Protein AF-A0A2F0AK40-F1 (afdb_monomer)

Secondary structure (DSSP, 8-state):
--SSSSHHHHHHHHHHHHHH--HHHHHHHHHHHH-HHHHHHHHTTS-HHHHHHHHHHHHHGGG--HHHHHHHHHHHHHHHHHHTTTTS-TTSSS---

Solvent-accessible surface area (backbone atoms only — not comparable to full-atom values): 5920 Å² total; per-residue (Å²): 146,84,74,79,76,67,68,66,55,54,57,54,55,26,49,53,53,47,72,69,52,48,73,60,46,49,51,25,52,53,34,64,72,71,26,70,74,59,35,52,60,56,48,72,78,47,54,76,68,53,45,51,53,40,58,54,37,43,64,70,57,68,82,62,55,71,63,28,53,50,52,50,51,51,53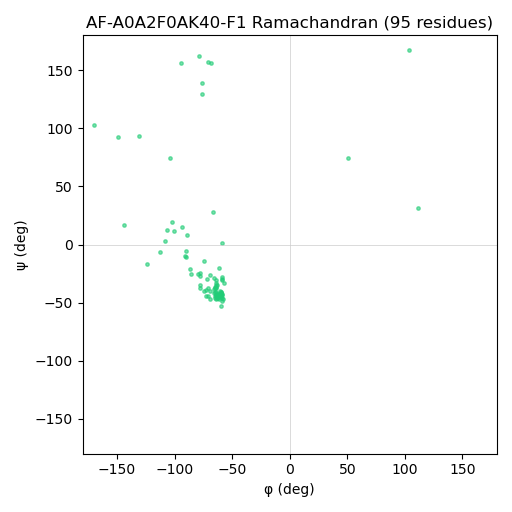,51,51,50,53,48,48,67,76,37,73,81,82,71,76,99,71,78,88,86,76,79,136

pLDDT: mean 78.61, std 17.09, range [33.22, 94.44]

Foldseek 3Di:
DPPPPPVVVVLVVLVVVLVPDDPLLLVLLVLVVVHDVVSVVVLVPDDPVSNVSSVVSNVVNPPRDPNNSVVSVVVVVVVCCVVVVPDDDPDDPPDDD

Nearest PDB structures (foldseek):
  5wuj-assembly1_B  TM=9.217E-01  e=2.299E-03  Helicobacter pylori 26695
  5tdy-assembly2_D  TM=8.924E-01  e=3.650E-03  Thermotoga maritima MSB8
  8wiw-assembly1_Z  TM=7.706E-01  e=3.650E-03  Salmonella enterica subsp. enterica serovar Typhimurium str. LT2
  5tdy-assembly1_B  TM=8.594E-01  e=1.159E-02  Thermotoga maritima MSB8
  1qc7-assembly1_A  TM=6.070E-01  e=1.982E+00  Thermotoga maritima

Radius of gyration: 16.24 Å; Cα contacts (8 Å, |Δi|>4): 42; chains: 1; bounding box: 47×22×44 Å

Sequence (97 aa):
MADVATEENTNTEALEQFEGLTGVQKCAILMLLIGEDEAANIMTNLNPEEVKTLGTTMYEVQDIDQETVNLVLDEFLQIIKANTALGFGASDYISSV

Mean predicted aligned error: 10.57 Å

Structure (mmCIF, N/CA/C/O backbone):
data_AF-A0A2F0AK40-F1
#
_entry.id   AF-A0A2F0AK40-F1
#
loop_
_atom_site.group_PDB
_atom_site.id
_atom_site.type_symbol
_atom_site.label_atom_id
_atom_site.label_alt_id
_atom_site.label_comp_id
_atom_site.label_asym_id
_atom_site.label_entity_id
_atom_site.label_seq_id
_atom_site.pdbx_PDB_ins_code
_atom_site.Cartn_x
_atom_site.Cartn_y
_atom_site.Cartn_z
_atom_site.occupancy
_atom_site.B_iso_or_equiv
_atom_site.auth_seq_id
_atom_site.auth_comp_id
_atom_site.auth_asym_id
_atom_site.auth_atom_id
_atom_site.pdbx_PDB_model_num
ATOM 1 N N . MET A 1 1 ? -30.945 -8.056 22.127 1.00 47.16 1 MET A N 1
ATOM 2 C CA . MET A 1 1 ? -30.880 -6.583 21.997 1.00 47.16 1 MET A CA 1
ATOM 3 C C . MET A 1 1 ? -29.482 -6.083 22.382 1.00 47.16 1 MET A C 1
ATOM 5 O O . MET A 1 1 ? -29.376 -5.172 23.187 1.00 47.16 1 MET A O 1
ATOM 9 N N . ALA A 1 2 ? -28.416 -6.706 21.862 1.00 49.31 2 ALA A N 1
ATOM 10 C CA . ALA A 1 2 ? -27.037 -6.420 22.282 1.00 49.31 2 ALA A CA 1
ATOM 11 C C . ALA A 1 2 ? -26.007 -6.482 21.131 1.00 49.31 2 ALA A C 1
ATOM 13 O O . ALA A 1 2 ? -24.823 -6.561 21.412 1.00 49.31 2 ALA A O 1
ATOM 14 N N . ASP A 1 3 ? -26.442 -6.433 19.866 1.00 48.75 3 ASP A N 1
ATOM 15 C CA . ASP A 1 3 ? -25.555 -6.675 18.707 1.00 48.75 3 ASP A CA 1
ATOM 16 C C . ASP A 1 3 ? -25.312 -5.443 17.815 1.00 48.75 3 ASP A C 1
ATOM 18 O O . ASP A 1 3 ? -24.498 -5.487 16.910 1.00 48.75 3 ASP A O 1
ATOM 22 N N . VAL A 1 4 ? -25.989 -4.314 18.057 1.00 52.06 4 VAL A N 1
ATOM 23 C CA . VAL A 1 4 ? -25.954 -3.159 17.127 1.00 52.06 4 VAL A CA 1
ATOM 24 C C . VAL A 1 4 ? -24.839 -2.149 17.458 1.00 52.06 4 VAL A C 1
ATOM 26 O O . VAL A 1 4 ? -24.570 -1.248 16.680 1.00 52.06 4 VAL A O 1
ATOM 29 N N . ALA A 1 5 ? -24.161 -2.273 18.604 1.00 53.34 5 ALA A N 1
ATOM 30 C CA . ALA A 1 5 ? -23.167 -1.282 19.048 1.00 53.34 5 ALA A CA 1
ATOM 31 C C . ALA A 1 5 ? -21.727 -1.567 18.578 1.00 53.34 5 ALA A C 1
ATOM 33 O O . ALA A 1 5 ? -20.855 -0.720 18.744 1.00 53.34 5 ALA A O 1
ATOM 34 N N . THR A 1 6 ? -21.458 -2.753 18.031 1.00 54.59 6 THR A N 1
ATOM 35 C CA . THR A 1 6 ? -20.116 -3.164 17.589 1.00 54.59 6 THR A CA 1
ATOM 36 C C . THR A 1 6 ? -19.784 -2.733 16.161 1.00 54.59 6 THR A C 1
ATOM 38 O O . THR A 1 6 ? -18.608 -2.613 15.851 1.00 54.59 6 THR A O 1
ATOM 41 N N . GLU A 1 7 ? -20.784 -2.448 15.322 1.00 51.84 7 GLU A N 1
ATOM 42 C CA . GLU A 1 7 ? -20.581 -2.146 13.893 1.00 51.84 7 GLU A CA 1
ATOM 43 C C . GLU A 1 7 ? -20.257 -0.664 13.603 1.00 51.84 7 GLU A C 1
ATOM 45 O O . GLU A 1 7 ? -19.591 -0.374 12.619 1.00 51.84 7 GLU A O 1
ATOM 50 N N . GLU A 1 8 ? -20.659 0.293 14.454 1.00 52.25 8 GLU A N 1
ATOM 51 C CA . GLU A 1 8 ? -20.338 1.722 14.225 1.00 52.25 8 GLU A CA 1
ATOM 52 C C . GLU A 1 8 ? -18.909 2.115 14.641 1.00 52.25 8 GLU A C 1
ATOM 54 O O . GLU A 1 8 ? -18.359 3.089 14.124 1.00 52.25 8 GLU A O 1
ATOM 59 N N . ASN A 1 9 ? -18.293 1.386 15.578 1.00 56.28 9 ASN A N 1
ATOM 60 C CA . ASN A 1 9 ? -16.983 1.765 16.117 1.00 56.28 9 ASN A CA 1
ATOM 61 C C . ASN A 1 9 ? -15.833 1.395 15.161 1.00 56.28 9 ASN A C 1
ATOM 63 O O . ASN A 1 9 ? -14.906 2.180 14.979 1.00 56.28 9 ASN A O 1
ATOM 67 N N . THR A 1 10 ? -15.930 0.247 14.480 1.00 60.91 10 THR A N 1
ATOM 68 C CA . THR A 1 10 ? -14.889 -0.210 13.541 1.00 60.91 10 THR A CA 1
ATOM 69 C C . THR A 1 10 ? -14.751 0.724 12.340 1.00 60.91 10 THR A C 1
ATOM 71 O O . THR A 1 10 ? -13.635 1.029 11.928 1.00 60.91 10 THR A O 1
ATOM 74 N N . ASN A 1 11 ? -15.869 1.282 11.863 1.00 70.69 11 ASN A N 1
ATOM 75 C CA . ASN A 1 11 ? -15.879 2.185 10.715 1.00 70.69 11 ASN A CA 1
ATOM 76 C C . ASN A 1 11 ? -15.106 3.486 10.984 1.00 70.69 11 ASN A C 1
ATOM 78 O O . ASN A 1 11 ? -14.412 3.988 10.105 1.00 70.69 11 ASN A O 1
ATOM 82 N N . THR A 1 12 ? -15.167 4.012 12.212 1.00 79.38 12 THR A N 1
ATOM 83 C CA . THR A 1 12 ? -14.455 5.252 12.568 1.00 79.38 12 THR A CA 1
ATOM 84 C C . THR A 1 12 ? -12.946 5.018 12.674 1.00 79.38 12 THR A C 1
ATOM 86 O O . THR A 1 12 ? -12.169 5.799 12.129 1.00 79.38 12 THR A O 1
ATOM 89 N N . GLU A 1 13 ? -12.522 3.926 13.317 1.00 81.25 13 GLU A N 1
ATOM 90 C CA . GLU A 1 13 ? -11.101 3.573 13.462 1.00 81.25 13 G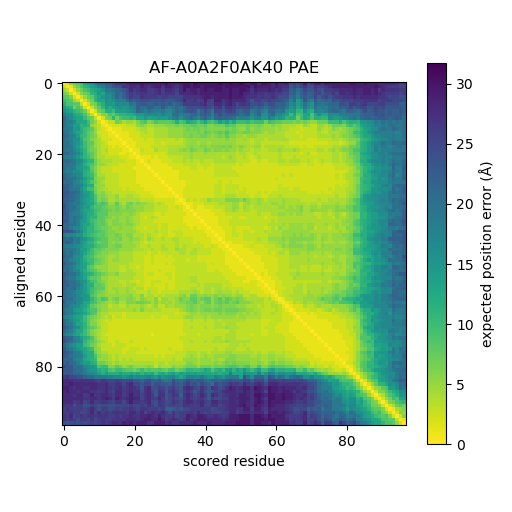LU A CA 1
ATOM 91 C C . GLU A 1 13 ? -10.451 3.261 12.102 1.00 81.25 13 GLU A C 1
ATOM 93 O O . GLU A 1 13 ? -9.349 3.735 11.818 1.00 81.25 13 GLU A O 1
ATOM 98 N N . ALA A 1 14 ? -11.160 2.544 11.224 1.00 83.19 14 ALA A N 1
ATOM 99 C CA . ALA A 1 14 ? -10.696 2.237 9.873 1.00 83.19 14 ALA A CA 1
ATOM 100 C C . ALA A 1 14 ? -10.565 3.490 8.991 1.00 83.19 14 ALA A C 1
ATOM 102 O O . ALA A 1 14 ? -9.616 3.621 8.218 1.00 83.19 14 ALA A O 1
ATOM 103 N N . LEU A 1 15 ? -11.486 4.453 9.119 1.00 85.06 15 LEU A N 1
ATOM 104 C CA . LEU A 1 15 ? -11.392 5.734 8.413 1.00 85.06 15 LEU A CA 1
ATOM 105 C C . LEU A 1 15 ? -10.184 6.556 8.881 1.00 85.06 15 LEU A C 1
ATOM 107 O O . LEU A 1 15 ? -9.447 7.077 8.045 1.00 85.06 15 LEU A O 1
ATOM 111 N N . GLU A 1 16 ? -9.939 6.641 10.192 1.00 87.00 16 GLU A N 1
ATOM 112 C CA . GLU A 1 16 ? -8.758 7.328 10.732 1.00 87.00 16 GLU A CA 1
ATOM 113 C C . GLU A 1 16 ? -7.456 6.655 10.276 1.00 87.00 16 GLU A C 1
ATOM 115 O O . GLU A 1 16 ? -6.508 7.331 9.859 1.00 87.00 16 GLU A O 1
ATOM 120 N N . GLN A 1 17 ? -7.417 5.320 10.303 1.00 86.81 17 GLN A N 1
ATOM 121 C CA . GLN A 1 17 ? -6.276 4.553 9.820 1.00 86.81 17 GLN A CA 1
ATOM 122 C C . GLN A 1 17 ? -6.052 4.794 8.325 1.00 86.81 17 GLN A C 1
ATOM 124 O O . GLN A 1 17 ? -4.924 5.089 7.932 1.00 86.81 17 GLN A O 1
ATOM 129 N N . PHE A 1 18 ? -7.111 4.759 7.512 1.00 89.06 18 PHE A N 1
ATOM 130 C CA . PHE A 1 18 ? -7.078 5.056 6.079 1.00 89.06 18 PHE A CA 1
ATOM 131 C C . PHE A 1 18 ? -6.563 6.468 5.763 1.00 89.06 18 PHE A C 1
ATOM 133 O O . PHE A 1 18 ? -5.718 6.628 4.876 1.00 89.06 18 PHE A O 1
ATOM 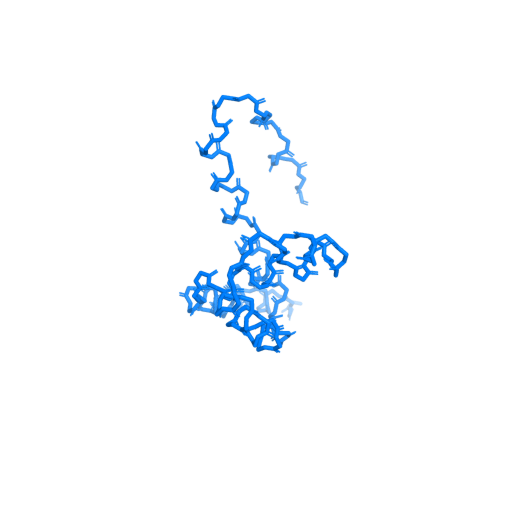140 N N . GLU A 1 19 ? -7.039 7.492 6.477 1.00 89.50 19 GLU A N 1
ATOM 141 C CA . GLU A 1 19 ? -6.587 8.879 6.303 1.00 89.50 19 GLU A CA 1
ATOM 142 C C 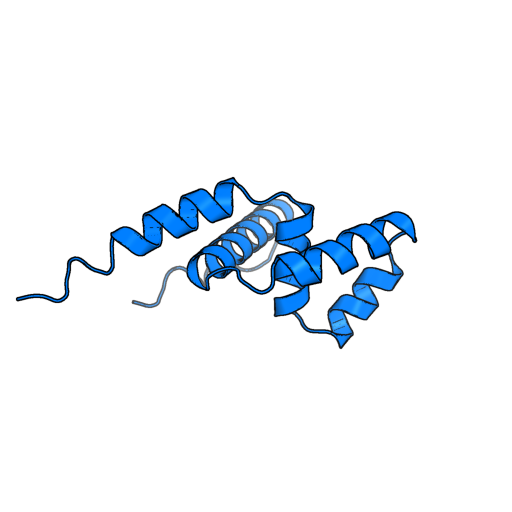. GLU A 1 19 ? -5.116 9.066 6.705 1.00 89.50 19 GLU A C 1
ATOM 144 O O . GLU A 1 19 ? -4.413 9.898 6.126 1.00 89.50 19 GLU A O 1
ATOM 149 N N . GLY A 1 20 ? -4.627 8.259 7.650 1.00 88.88 20 GLY A N 1
ATOM 150 C CA . GLY A 1 20 ? -3.224 8.223 8.060 1.00 88.88 20 GLY A CA 1
ATOM 151 C C . GLY A 1 20 ? -2.279 7.539 7.064 1.00 88.88 20 GLY A C 1
ATOM 152 O O . GLY A 1 20 ? -1.060 7.697 7.184 1.00 88.88 20 GLY A O 1
ATOM 153 N N . LEU A 1 21 ? -2.797 6.798 6.076 1.00 91.12 21 LEU A N 1
ATOM 154 C CA . LEU A 1 21 ? -1.964 6.070 5.119 1.00 91.12 21 LEU A CA 1
ATOM 155 C C . LEU A 1 21 ? -1.341 6.994 4.072 1.00 91.12 21 LEU A C 1
ATOM 157 O O . LEU A 1 21 ? -2.007 7.725 3.337 1.00 91.12 21 LEU A O 1
ATOM 161 N N . THR A 1 22 ? -0.029 6.859 3.911 1.00 92.25 22 THR A N 1
ATOM 162 C CA . THR A 1 22 ? 0.708 7.462 2.799 1.00 92.25 22 THR A CA 1
ATOM 163 C C . THR A 1 22 ? 0.392 6.758 1.477 1.00 92.25 22 THR A C 1
ATOM 165 O O . THR A 1 22 ? 0.045 5.578 1.443 1.00 92.25 22 THR A O 1
ATOM 168 N N . GLY A 1 23 ? 0.599 7.445 0.349 1.00 90.06 23 GLY A N 1
ATOM 169 C CA . GLY A 1 23 ? 0.404 6.843 -0.976 1.00 90.06 23 GLY A CA 1
ATOM 170 C C . GLY A 1 23 ? 1.244 5.578 -1.207 1.00 90.06 23 GLY A C 1
ATOM 171 O O . GLY A 1 23 ? 0.776 4.644 -1.848 1.00 90.06 23 GLY A O 1
ATOM 172 N N . VAL A 1 24 ? 2.450 5.499 -0.628 1.00 91.56 24 VAL A N 1
ATOM 173 C CA . VAL A 1 24 ? 3.300 4.299 -0.721 1.00 91.56 24 VAL A CA 1
ATOM 174 C C . VAL A 1 24 ? 2.700 3.134 0.067 1.00 91.56 24 VAL A C 1
ATOM 176 O O . VAL A 1 24 ? 2.694 2.012 -0.431 1.00 91.56 24 VAL A O 1
ATOM 179 N N . GLN A 1 25 ? 2.138 3.393 1.253 1.00 92.31 25 GLN A N 1
ATOM 180 C CA . GLN A 1 25 ? 1.426 2.379 2.039 1.00 92.31 25 GLN A CA 1
ATOM 181 C C . GLN A 1 25 ? 0.175 1.884 1.317 1.00 92.31 25 GLN A C 1
ATOM 183 O O . GLN A 1 25 ? -0.031 0.678 1.217 1.00 92.31 25 GLN A O 1
ATOM 188 N N . LYS A 1 26 ? -0.606 2.790 0.721 1.00 92.50 26 LYS A N 1
ATOM 189 C CA . LYS A 1 26 ? -1.762 2.423 -0.108 1.00 92.50 26 LYS A CA 1
ATOM 190 C C . LYS A 1 26 ? -1.353 1.552 -1.301 1.00 92.50 26 LYS A C 1
ATOM 192 O O . LYS A 1 26 ? -1.960 0.512 -1.538 1.00 92.50 26 LYS A O 1
ATOM 197 N N . CYS A 1 27 ? -0.273 1.906 -2.002 1.00 92.00 27 CYS A N 1
ATOM 198 C CA . CYS A 1 27 ? 0.288 1.072 -3.069 1.00 92.00 27 CYS A CA 1
ATOM 199 C C . CYS A 1 27 ? 0.739 -0.303 -2.562 1.00 92.00 27 CYS A C 1
ATOM 201 O O . CYS A 1 27 ? 0.478 -1.304 -3.223 1.00 92.00 27 CYS A O 1
ATOM 203 N N . ALA A 1 28 ? 1.397 -0.367 -1.403 1.00 92.75 28 ALA A N 1
ATOM 204 C CA . ALA A 1 28 ? 1.836 -1.624 -0.808 1.00 92.75 28 ALA A CA 1
ATOM 205 C C . ALA A 1 28 ? 0.650 -2.556 -0.513 1.00 92.75 28 ALA A C 1
ATOM 207 O O . ALA A 1 28 ? 0.698 -3.726 -0.883 1.00 92.75 28 ALA A O 1
ATOM 208 N N . ILE A 1 29 ? -0.440 -2.024 0.052 1.00 92.00 29 ILE A N 1
ATOM 209 C CA . ILE A 1 29 ? -1.689 -2.766 0.282 1.00 92.00 29 ILE A CA 1
ATOM 210 C C . ILE A 1 29 ? -2.246 -3.310 -1.038 1.00 92.00 29 ILE A C 1
ATOM 212 O O . ILE A 1 29 ? -2.537 -4.498 -1.143 1.00 92.00 29 ILE A O 1
ATOM 216 N N . LEU A 1 30 ? -2.337 -2.473 -2.077 1.00 90.69 30 LEU A N 1
ATOM 217 C CA . LEU A 1 30 ? -2.825 -2.903 -3.392 1.00 90.69 30 LEU A CA 1
ATOM 218 C C . LEU A 1 30 ? -1.954 -4.010 -3.998 1.00 90.69 30 LEU A C 1
ATOM 220 O O . LEU A 1 30 ? -2.482 -4.958 -4.571 1.00 90.69 30 LEU A O 1
ATOM 224 N N . MET A 1 31 ? -0.631 -3.934 -3.851 1.00 90.50 31 MET A N 1
ATOM 225 C CA . MET A 1 31 ? 0.258 -4.990 -4.339 1.00 90.50 31 MET A CA 1
ATOM 226 C C . MET A 1 31 ? 0.052 -6.316 -3.601 1.00 90.50 31 MET A C 1
ATOM 228 O O . MET A 1 31 ? 0.079 -7.367 -4.238 1.00 90.50 31 MET A O 1
ATOM 232 N N . LEU A 1 32 ? -0.213 -6.280 -2.291 1.00 88.81 32 LEU A N 1
ATOM 233 C CA . LEU A 1 32 ? -0.559 -7.482 -1.528 1.00 88.81 32 LEU A CA 1
ATOM 234 C C . LEU A 1 32 ? -1.880 -8.106 -2.008 1.00 88.81 32 LEU A C 1
ATOM 236 O O . LEU A 1 32 ? -1.995 -9.329 -2.027 1.00 88.81 32 LEU A O 1
ATOM 240 N N . LEU A 1 33 ? -2.850 -7.290 -2.437 1.00 88.25 33 LEU A N 1
ATOM 241 C CA . LEU A 1 33 ? -4.137 -7.767 -2.957 1.00 88.25 33 LEU A CA 1
ATOM 242 C C . LEU A 1 33 ? -4.032 -8.437 -4.333 1.00 88.25 33 LEU A C 1
ATOM 244 O O . LEU A 1 33 ? -4.745 -9.404 -4.594 1.00 88.25 33 LEU A O 1
ATOM 248 N N . ILE A 1 34 ? -3.178 -7.920 -5.221 1.00 88.06 34 ILE A N 1
ATOM 249 C CA . ILE A 1 34 ? -2.997 -8.481 -6.572 1.00 88.06 34 ILE A CA 1
ATOM 250 C C . ILE A 1 34 ? -2.117 -9.748 -6.515 1.00 88.06 34 ILE A C 1
ATOM 252 O O . ILE A 1 34 ? -2.288 -10.657 -7.327 1.00 88.06 34 ILE A O 1
ATOM 256 N N . GLY A 1 35 ? -1.236 -9.848 -5.515 1.00 87.94 35 GLY A N 1
ATOM 257 C CA . GLY A 1 35 ? -0.415 -11.026 -5.240 1.00 87.94 35 GLY A CA 1
ATOM 258 C C . GLY A 1 35 ? 1.040 -10.880 -5.686 1.00 87.94 35 GLY A C 1
ATOM 259 O O . GLY A 1 35 ? 1.407 -9.956 -6.409 1.00 87.94 35 GLY A O 1
ATOM 260 N N . GLU A 1 36 ? 1.882 -11.810 -5.231 1.00 87.50 36 GLU A N 1
ATOM 261 C CA . GLU A 1 36 ? 3.345 -11.731 -5.358 1.00 87.50 36 GLU A CA 1
ATOM 262 C C . GLU A 1 36 ? 3.827 -11.688 -6.815 1.00 87.50 36 GLU A C 1
ATOM 264 O O . GLU A 1 36 ? 4.639 -10.831 -7.160 1.00 87.50 36 GLU A O 1
ATOM 269 N N . ASP A 1 37 ? 3.300 -12.561 -7.678 1.00 89.25 37 ASP A N 1
ATOM 270 C CA . ASP A 1 37 ? 3.742 -12.671 -9.075 1.00 89.25 37 ASP A CA 1
ATOM 271 C C . ASP A 1 37 ? 3.475 -11.380 -9.869 1.00 89.25 37 ASP A C 1
ATOM 273 O O . ASP A 1 37 ? 4.348 -10.858 -10.570 1.00 89.25 37 ASP A O 1
ATOM 277 N N . GLU A 1 38 ? 2.271 -10.827 -9.726 1.00 89.69 38 GLU A N 1
ATOM 278 C CA . GLU A 1 38 ? 1.866 -9.603 -10.418 1.00 89.69 38 GLU A CA 1
ATOM 279 C C . GLU A 1 38 ? 2.550 -8.367 -9.822 1.00 89.69 38 GLU A C 1
ATOM 281 O O . GLU A 1 38 ? 3.016 -7.491 -10.557 1.00 89.69 38 GLU A O 1
ATOM 286 N N . ALA A 1 39 ? 2.695 -8.310 -8.494 1.00 89.62 39 ALA A N 1
ATOM 287 C CA . ALA A 1 39 ? 3.445 -7.254 -7.824 1.00 89.62 39 ALA A CA 1
ATOM 288 C C . ALA A 1 39 ? 4.915 -7.237 -8.265 1.00 89.62 39 ALA A C 1
ATOM 290 O O . ALA A 1 39 ? 5.452 -6.168 -8.563 1.00 89.62 39 ALA A O 1
ATOM 291 N N . ALA A 1 40 ? 5.557 -8.405 -8.378 1.00 89.75 40 ALA A N 1
ATOM 292 C CA . ALA A 1 40 ? 6.932 -8.520 -8.854 1.00 89.75 40 ALA A CA 1
ATOM 293 C C . ALA A 1 40 ? 7.081 -7.965 -10.276 1.00 89.75 40 ALA A C 1
ATOM 295 O O . ALA A 1 40 ? 8.033 -7.233 -10.558 1.00 89.75 40 ALA A O 1
ATOM 296 N N . ASN A 1 41 ? 6.115 -8.242 -11.156 1.00 91.19 41 ASN A N 1
ATOM 297 C CA . ASN A 1 41 ? 6.098 -7.683 -12.502 1.00 91.19 41 ASN A CA 1
ATOM 298 C C . ASN A 1 41 ? 5.994 -6.145 -12.481 1.00 91.19 41 ASN A C 1
ATOM 300 O O . ASN A 1 41 ? 6.743 -5.465 -13.187 1.00 91.19 41 ASN A O 1
ATOM 304 N N . ILE A 1 42 ? 5.147 -5.570 -11.619 1.00 90.12 42 ILE A N 1
ATOM 305 C CA . ILE A 1 42 ? 5.053 -4.109 -11.447 1.00 90.12 42 ILE A CA 1
ATOM 306 C C . ILE A 1 42 ? 6.376 -3.536 -10.924 1.00 90.12 42 ILE A C 1
ATOM 308 O O . ILE A 1 42 ? 6.864 -2.541 -11.465 1.00 90.12 42 ILE A O 1
ATOM 312 N N . MET A 1 43 ? 7.000 -4.188 -9.938 1.00 89.62 43 MET A N 1
ATOM 313 C CA . MET A 1 43 ? 8.279 -3.759 -9.364 1.00 89.62 43 MET A CA 1
ATOM 314 C C . MET A 1 43 ? 9.409 -3.680 -10.392 1.00 89.62 43 MET A C 1
ATOM 316 O O . MET A 1 43 ? 10.306 -2.856 -10.224 1.00 89.62 43 MET A O 1
ATOM 320 N N . THR A 1 44 ? 9.369 -4.467 -11.475 1.00 91.88 44 THR A N 1
ATOM 321 C CA . THR A 1 44 ? 10.384 -4.369 -12.542 1.00 91.88 44 THR A CA 1
ATOM 322 C C . THR A 1 44 ? 10.419 -3.005 -13.240 1.00 91.88 44 THR A C 1
ATOM 324 O O . THR A 1 44 ? 11.433 -2.655 -13.841 1.00 91.88 44 THR A O 1
ATOM 327 N N . ASN A 1 45 ? 9.336 -2.225 -13.146 1.00 92.44 45 ASN A N 1
ATOM 328 C CA . ASN A 1 45 ? 9.227 -0.887 -13.729 1.00 92.44 45 ASN A CA 1
ATOM 329 C C . ASN A 1 45 ? 9.686 0.232 -12.779 1.00 92.44 45 ASN A C 1
ATOM 331 O O . ASN A 1 45 ? 9.716 1.394 -13.183 1.00 92.44 45 ASN A O 1
ATOM 335 N N . LEU A 1 46 ? 10.021 -0.096 -11.530 1.00 91.62 46 LEU A N 1
ATOM 336 C CA . LEU A 1 46 ? 10.447 0.861 -10.513 1.00 91.62 46 LEU A CA 1
ATOM 337 C C . LEU A 1 46 ? 11.973 0.967 -10.458 1.00 91.62 46 LEU A C 1
ATOM 339 O O . LEU A 1 46 ? 12.707 0.047 -10.827 1.00 91.62 46 LEU A O 1
ATOM 343 N N . ASN A 1 47 ? 12.471 2.096 -9.958 1.00 94.44 47 ASN A N 1
ATOM 344 C CA . ASN A 1 47 ? 13.897 2.247 -9.695 1.00 94.44 47 ASN A CA 1
ATOM 345 C C . ASN A 1 47 ? 14.307 1.550 -8.370 1.00 94.44 47 ASN A C 1
ATOM 347 O O . A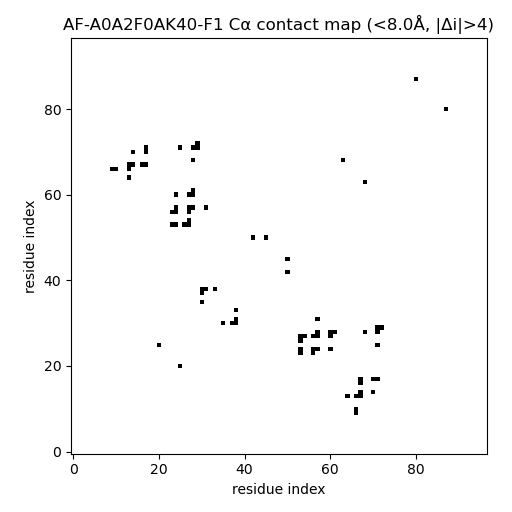SN A 1 47 ? 13.459 1.254 -7.526 1.00 94.44 47 ASN A O 1
ATOM 351 N N . PRO A 1 48 ? 15.608 1.276 -8.141 1.00 92.62 48 PRO A N 1
ATOM 352 C CA . PRO A 1 48 ? 16.053 0.535 -6.955 1.00 92.62 48 PRO A CA 1
ATOM 353 C C . PRO A 1 48 ? 15.683 1.176 -5.605 1.00 92.62 48 PRO A C 1
ATOM 355 O O . PRO A 1 48 ? 15.507 0.461 -4.617 1.00 92.62 48 PRO A O 1
ATOM 358 N N . GLU A 1 49 ? 15.569 2.506 -5.538 1.00 92.75 49 GLU A N 1
ATOM 359 C CA . GLU A 1 49 ? 15.170 3.214 -4.313 1.00 92.75 49 GLU A CA 1
ATOM 360 C C . GLU A 1 49 ? 13.669 3.061 -4.030 1.00 92.75 49 GLU A C 1
ATOM 362 O O . GLU A 1 49 ? 13.272 2.827 -2.884 1.00 92.75 49 GLU A O 1
ATOM 367 N N . GLU A 1 50 ? 12.841 3.122 -5.072 1.00 91.69 50 GLU A N 1
ATOM 368 C CA . GLU A 1 50 ? 11.395 2.896 -5.002 1.00 91.69 50 GLU A CA 1
ATOM 369 C C . GLU A 1 50 ? 11.077 1.458 -4.599 1.00 91.69 50 GLU A C 1
ATOM 371 O O . GLU A 1 50 ? 10.281 1.252 -3.685 1.00 91.69 50 GLU A O 1
ATOM 376 N N . VAL A 1 51 ? 11.749 0.469 -5.202 1.00 91.75 51 VAL A N 1
ATOM 377 C CA . VAL A 1 51 ? 11.582 -0.951 -4.842 1.00 91.75 51 VAL A CA 1
ATOM 378 C C . VAL A 1 51 ? 11.911 -1.176 -3.369 1.00 91.75 51 VAL A C 1
ATOM 380 O O . VAL A 1 51 ? 11.170 -1.859 -2.666 1.00 91.75 51 VAL A O 1
ATOM 383 N N . LYS A 1 52 ? 13.000 -0.580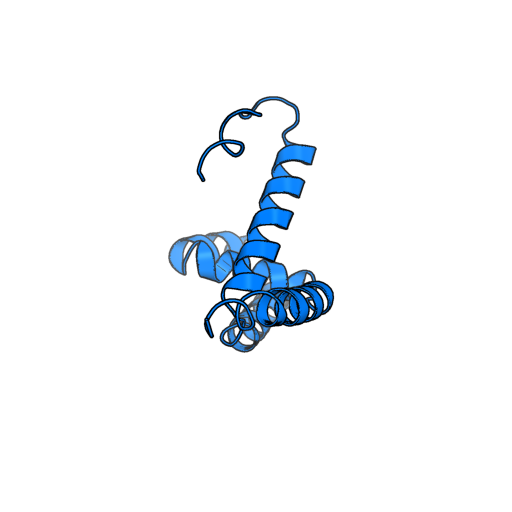 -2.870 1.00 91.62 52 LYS A N 1
ATOM 384 C CA . LYS A 1 52 ? 13.394 -0.714 -1.464 1.00 91.62 52 LYS A CA 1
ATOM 385 C C . LYS A 1 52 ? 12.362 -0.095 -0.524 1.00 91.62 52 LYS A C 1
ATOM 387 O O . LYS A 1 52 ? 12.007 -0.713 0.481 1.00 91.62 52 LYS A O 1
ATOM 392 N N . THR A 1 53 ? 11.913 1.119 -0.835 1.00 92.06 53 THR A N 1
ATOM 393 C CA . THR A 1 53 ? 10.901 1.819 -0.035 1.00 92.06 53 THR A CA 1
ATOM 394 C C . THR A 1 53 ? 9.621 0.997 0.005 1.00 92.06 53 THR A C 1
ATOM 396 O O . THR A 1 53 ? 9.163 0.629 1.081 1.00 92.06 53 THR A O 1
ATOM 399 N N . LEU A 1 54 ? 9.113 0.611 -1.164 1.00 91.06 54 LEU A N 1
ATOM 400 C CA . LEU A 1 54 ? 7.885 -0.156 -1.289 1.00 91.06 54 LEU A CA 1
ATOM 401 C C . LEU A 1 54 ? 7.980 -1.525 -0.606 1.00 91.06 54 LEU A C 1
ATOM 403 O O . LEU A 1 54 ? 7.072 -1.892 0.129 1.00 91.06 54 LEU A O 1
ATOM 407 N N . GLY A 1 55 ? 9.086 -2.252 -0.781 1.00 89.25 55 GLY A N 1
ATOM 408 C CA . GLY A 1 55 ? 9.298 -3.545 -0.128 1.00 89.25 55 GLY A CA 1
ATOM 409 C C . GLY A 1 55 ? 9.370 -3.448 1.399 1.00 89.25 55 GLY A C 1
ATOM 410 O O . GLY A 1 55 ? 8.894 -4.343 2.090 1.00 89.25 55 GLY A O 1
ATOM 411 N N . THR A 1 56 ? 9.907 -2.348 1.940 1.00 90.00 56 THR A N 1
ATOM 412 C CA . THR A 1 56 ? 9.893 -2.095 3.393 1.00 90.00 56 THR A CA 1
ATOM 413 C C . THR A 1 56 ? 8.470 -1.817 3.866 1.00 90.00 56 THR A C 1
ATOM 415 O O . THR A 1 56 ? 7.996 -2.430 4.818 1.00 90.00 56 THR A O 1
ATOM 418 N N . THR A 1 57 ? 7.754 -0.956 3.145 1.00 90.50 57 THR A N 1
ATOM 419 C CA . THR A 1 57 ? 6.371 -0.603 3.460 1.00 90.50 57 THR A CA 1
ATOM 420 C C . THR A 1 57 ? 5.422 -1.799 3.355 1.00 90.50 57 THR A C 1
ATOM 422 O O . THR A 1 57 ? 4.517 -1.917 4.169 1.00 90.50 57 THR A O 1
ATOM 425 N N . MET A 1 58 ? 5.645 -2.731 2.422 1.00 87.00 58 MET A N 1
ATOM 426 C CA . MET A 1 58 ? 4.867 -3.975 2.300 1.00 87.00 58 MET A CA 1
ATOM 427 C C . MET A 1 58 ? 4.899 -4.844 3.554 1.00 87.00 58 MET A C 1
ATOM 429 O O . MET A 1 58 ? 3.926 -5.542 3.823 1.00 87.00 58 MET A O 1
ATOM 433 N N . TYR A 1 59 ? 5.990 -4.798 4.317 1.00 86.56 59 TYR A N 1
ATOM 434 C CA . TYR A 1 59 ? 6.081 -5.489 5.599 1.00 86.56 59 TYR A CA 1
ATOM 435 C C . TYR A 1 59 ? 5.331 -4.734 6.709 1.00 86.56 59 TYR A C 1
ATOM 437 O O . TYR A 1 59 ? 4.719 -5.348 7.573 1.00 86.56 59 TYR A O 1
ATOM 445 N N . GLU A 1 60 ? 5.339 -3.401 6.671 1.00 85.69 60 GLU A N 1
ATOM 446 C CA . GLU A 1 60 ? 4.677 -2.549 7.671 1.00 85.69 60 GLU A CA 1
ATOM 447 C C . GLU A 1 60 ? 3.145 -2.570 7.565 1.00 85.69 60 GLU A C 1
ATOM 449 O O . GLU A 1 60 ? 2.459 -2.397 8.568 1.00 85.69 60 GLU A O 1
ATOM 454 N N . VAL A 1 61 ? 2.596 -2.779 6.366 1.00 85.12 61 VAL A N 1
ATOM 455 C CA . VAL A 1 61 ? 1.143 -2.741 6.115 1.00 85.12 61 VAL A CA 1
ATOM 456 C C . VAL A 1 61 ? 0.437 -4.093 6.299 1.00 85.12 61 VAL A C 1
ATOM 458 O O . VAL A 1 61 ? -0.743 -4.208 5.976 1.00 85.12 61 VAL A O 1
ATOM 461 N N . GLN A 1 62 ? 1.126 -5.122 6.808 1.00 78.44 62 GLN A N 1
ATOM 462 C CA . GLN A 1 62 ? 0.540 -6.459 7.004 1.00 78.44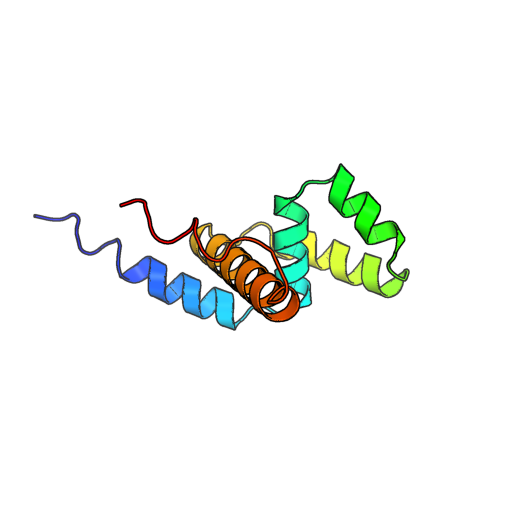 62 GLN A CA 1
ATOM 463 C C . GLN A 1 62 ? -0.515 -6.512 8.121 1.00 78.44 62 GLN A C 1
ATOM 465 O O . GLN A 1 62 ? -1.405 -7.356 8.063 1.00 78.44 62 GLN A O 1
ATOM 470 N N . ASP A 1 63 ? -0.435 -5.608 9.101 1.00 83.31 63 ASP A N 1
ATOM 471 C CA . ASP A 1 63 ? -1.334 -5.555 10.265 1.00 83.31 63 ASP A CA 1
ATOM 472 C C . ASP A 1 63 ? -2.532 -4.603 10.069 1.00 83.31 63 ASP A C 1
ATOM 474 O O . ASP A 1 63 ? -3.196 -4.218 11.032 1.00 83.31 63 ASP A O 1
ATOM 478 N N . ILE A 1 64 ? -2.807 -4.180 8.833 1.00 86.19 64 ILE A N 1
ATOM 479 C CA . ILE A 1 64 ? -3.940 -3.300 8.534 1.00 86.19 64 ILE A CA 1
ATOM 480 C C . ILE A 1 64 ? -5.248 -4.095 8.557 1.00 86.19 64 ILE A C 1
ATOM 482 O O . ILE A 1 64 ? -5.323 -5.225 8.069 1.00 86.19 64 ILE A O 1
ATOM 486 N N . ASP A 1 65 ? -6.288 -3.494 9.127 1.00 87.75 65 ASP A N 1
ATOM 487 C CA . ASP A 1 65 ? -7.609 -4.094 9.210 1.00 87.75 65 ASP A CA 1
ATOM 488 C C . ASP A 1 65 ? -8.284 -4.202 7.830 1.00 87.75 65 ASP A C 1
ATOM 490 O O . ASP A 1 65 ? -7.999 -3.468 6.879 1.00 87.75 65 ASP A O 1
ATOM 494 N N . GLN A 1 66 ? -9.220 -5.141 7.717 1.00 86.56 66 GLN A N 1
ATOM 495 C CA . GLN A 1 66 ? -9.903 -5.411 6.456 1.00 86.56 66 GLN A CA 1
ATOM 496 C C . GLN A 1 66 ? -10.744 -4.217 5.964 1.00 86.56 66 GLN A C 1
ATOM 498 O O . GLN A 1 66 ? -10.912 -4.051 4.756 1.00 86.56 66 GLN A O 1
ATOM 503 N N . GLU A 1 67 ? -11.282 -3.391 6.864 1.00 88.50 67 GLU A N 1
ATOM 504 C CA . GLU A 1 67 ? -12.142 -2.259 6.513 1.00 88.50 67 GLU A CA 1
ATOM 505 C C . GLU A 1 67 ? -11.317 -1.138 5.853 1.00 88.50 67 GLU A C 1
ATOM 507 O O . GLU A 1 67 ? -11.657 -0.692 4.756 1.00 88.50 67 GLU A O 1
ATOM 512 N N . THR A 1 68 ? -10.147 -0.813 6.404 1.00 89.50 68 THR A N 1
ATOM 513 C CA . THR A 1 68 ? -9.148 0.081 5.800 1.00 89.50 68 THR A CA 1
ATOM 514 C C . THR A 1 68 ? -8.682 -0.421 4.437 1.00 89.50 68 THR A C 1
ATOM 516 O O . THR A 1 68 ? -8.570 0.360 3.490 1.00 89.50 68 THR A O 1
ATOM 519 N N . VAL A 1 69 ? -8.429 -1.727 4.292 1.00 90.31 69 VAL A N 1
ATOM 520 C CA . VAL A 1 69 ? -8.038 -2.313 2.997 1.00 90.31 69 VAL A CA 1
ATOM 521 C C . VAL A 1 69 ? -9.120 -2.090 1.935 1.00 90.31 69 VAL A C 1
ATOM 523 O O . VAL A 1 69 ? -8.798 -1.719 0.803 1.00 90.31 69 VAL A O 1
ATOM 526 N N . ASN A 1 70 ? -10.398 -2.259 2.291 1.00 89.62 70 ASN A N 1
ATOM 527 C CA . ASN A 1 70 ? -11.512 -1.982 1.381 1.00 89.62 70 ASN A CA 1
ATOM 528 C C . ASN A 1 70 ? -11.580 -0.497 0.995 1.00 89.62 70 ASN A C 1
ATOM 530 O O . ASN A 1 70 ? -11.755 -0.193 -0.183 1.00 89.62 70 ASN A O 1
ATOM 534 N N . LEU A 1 71 ? -11.360 0.422 1.942 1.00 90.88 71 LEU A N 1
ATOM 535 C CA . LEU A 1 71 ? -11.325 1.864 1.661 1.00 90.88 71 LEU A CA 1
ATOM 536 C C . LEU A 1 71 ? -10.224 2.234 0.651 1.00 90.88 71 LEU A C 1
ATOM 538 O O . LEU A 1 71 ? -10.463 3.014 -0.274 1.00 90.88 71 LEU A O 1
ATOM 542 N N . VAL A 1 72 ? -9.031 1.638 0.775 1.00 91.88 72 VAL A N 1
ATOM 543 C CA . VAL A 1 72 ? -7.929 1.826 -0.191 1.00 91.88 72 VAL A CA 1
ATOM 544 C C . VAL A 1 72 ? -8.295 1.299 -1.578 1.00 91.88 72 VAL A C 1
ATOM 546 O O . VAL A 1 72 ? -8.010 1.953 -2.586 1.00 91.88 72 VAL A O 1
ATOM 549 N N . LEU A 1 73 ? -8.935 0.131 -1.647 1.00 90.38 73 LEU A N 1
ATOM 550 C CA . LEU A 1 73 ? -9.398 -0.436 -2.910 1.00 90.38 73 LEU A CA 1
ATOM 551 C C . LEU A 1 73 ? -10.462 0.453 -3.570 1.00 90.38 73 LEU A C 1
ATOM 553 O O . LEU A 1 73 ? -10.383 0.716 -4.772 1.00 90.38 73 LEU A O 1
ATOM 557 N N . ASP A 1 74 ? -11.422 0.954 -2.795 1.00 89.94 74 ASP A N 1
ATOM 558 C CA . ASP A 1 74 ? -12.475 1.839 -3.289 1.00 89.94 74 ASP A CA 1
ATOM 559 C C . ASP A 1 74 ? -11.903 3.149 -3.838 1.00 89.94 74 ASP A C 1
ATOM 561 O O . ASP A 1 74 ? -12.274 3.566 -4.940 1.00 89.94 74 ASP A O 1
ATOM 565 N N . GLU A 1 7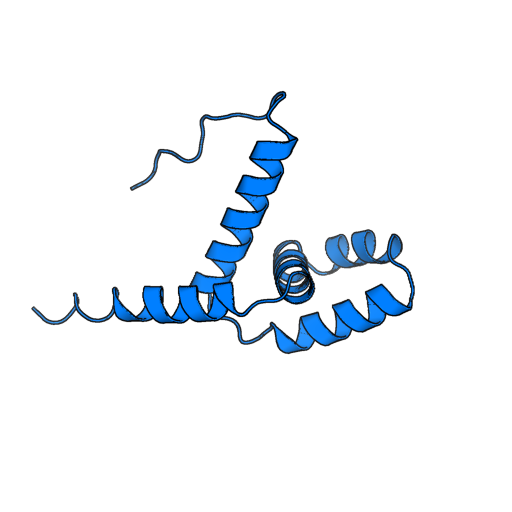5 ? -10.958 3.774 -3.129 1.00 89.50 75 GLU A N 1
ATOM 566 C CA . GLU A 1 75 ? -10.245 4.963 -3.609 1.00 89.50 75 GLU A CA 1
ATOM 567 C C . GLU A 1 75 ? -9.527 4.679 -4.937 1.00 89.50 75 GLU A C 1
ATOM 569 O O . GLU A 1 75 ? -9.661 5.436 -5.903 1.00 89.50 75 GLU A O 1
ATOM 574 N N . PHE A 1 76 ? -8.813 3.555 -5.032 1.00 89.44 76 PHE A N 1
ATOM 575 C CA . PHE A 1 76 ? -8.123 3.156 -6.256 1.00 89.44 76 PHE A CA 1
ATOM 576 C C . PHE A 1 76 ? -9.090 2.977 -7.435 1.00 89.44 76 PHE A C 1
ATOM 578 O O . PHE A 1 76 ? -8.855 3.503 -8.529 1.00 89.44 76 PHE A O 1
ATOM 585 N N . LEU A 1 77 ? -10.221 2.301 -7.215 1.00 86.62 77 LEU A N 1
ATOM 586 C CA . LEU A 1 77 ? -11.259 2.137 -8.231 1.00 86.62 77 LEU A CA 1
ATOM 587 C C . LEU A 1 77 ? -11.881 3.478 -8.633 1.00 86.62 77 LEU A C 1
ATOM 589 O O . LEU A 1 77 ? -12.169 3.679 -9.814 1.00 86.62 77 LEU A O 1
ATOM 593 N N . GLN A 1 78 ? -12.075 4.410 -7.699 1.00 86.12 78 GLN A N 1
ATOM 594 C CA . GLN A 1 78 ? -12.546 5.763 -8.007 1.00 86.12 78 GLN A CA 1
ATOM 595 C C . GLN A 1 78 ? -11.543 6.531 -8.878 1.00 86.12 78 GLN A C 1
ATOM 597 O O . GLN A 1 78 ? -11.946 7.147 -9.868 1.00 86.12 78 GLN A O 1
ATOM 602 N N . ILE A 1 79 ? -10.244 6.443 -8.577 1.00 84.75 79 ILE A N 1
ATOM 603 C CA . ILE A 1 79 ? -9.177 7.071 -9.372 1.00 84.75 79 ILE A CA 1
ATOM 604 C C . ILE A 1 79 ? -9.136 6.486 -10.788 1.00 84.75 79 ILE A C 1
ATOM 606 O O . ILE A 1 79 ? -9.042 7.237 -11.766 1.00 84.75 79 ILE A O 1
ATOM 610 N N . ILE A 1 80 ? -9.245 5.160 -10.924 1.00 81.31 80 ILE A N 1
ATOM 611 C CA . ILE A 1 80 ? -9.314 4.505 -12.236 1.00 81.31 80 ILE A CA 1
ATOM 612 C C . ILE A 1 80 ? -10.567 4.949 -12.983 1.00 81.31 80 ILE A C 1
ATOM 614 O O . ILE A 1 80 ? -10.463 5.300 -14.154 1.00 81.31 80 ILE A O 1
ATOM 618 N N . LYS A 1 81 ? -11.737 4.989 -12.336 1.00 75.38 81 LYS A N 1
ATOM 619 C CA . LYS A 1 81 ? -12.988 5.457 -12.958 1.00 75.38 81 LYS A CA 1
ATOM 620 C C . LYS A 1 81 ? -12.872 6.901 -13.449 1.00 75.38 81 LYS A C 1
ATOM 622 O O . LYS A 1 81 ? -13.325 7.195 -14.55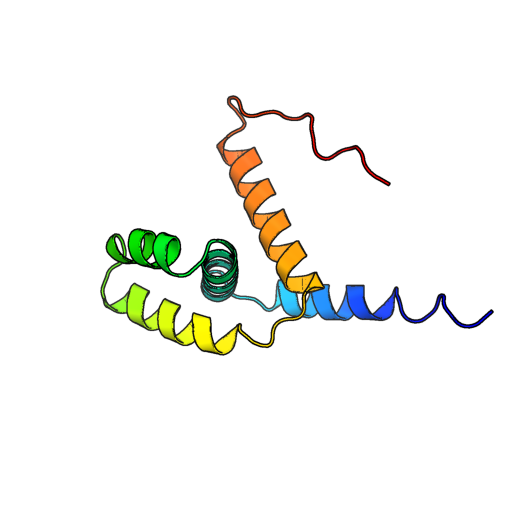1 1.00 75.38 81 LYS A O 1
ATOM 627 N N . ALA A 1 82 ? -12.233 7.782 -12.680 1.00 73.81 82 ALA A N 1
ATOM 628 C CA . ALA A 1 82 ? -12.016 9.175 -13.068 1.00 73.81 82 ALA A CA 1
ATOM 629 C C . ALA A 1 82 ? -11.076 9.308 -14.281 1.00 73.81 82 ALA A C 1
ATOM 631 O O . ALA A 1 82 ? -11.360 10.081 -15.194 1.00 73.81 82 ALA A O 1
ATOM 632 N N . ASN A 1 83 ? -9.997 8.521 -14.334 1.00 60.84 83 ASN A N 1
ATOM 633 C CA . ASN A 1 83 ? -9.057 8.516 -15.465 1.00 60.84 83 ASN A CA 1
ATOM 634 C C . ASN A 1 83 ? -9.574 7.730 -16.686 1.00 60.84 83 ASN A C 1
ATOM 636 O O . ASN A 1 83 ? -9.197 8.023 -17.818 1.00 60.84 83 ASN A O 1
ATOM 640 N N . THR A 1 84 ? -10.476 6.771 -16.469 1.00 54.25 84 THR A N 1
ATOM 641 C CA . THR A 1 84 ? -11.095 5.904 -17.490 1.00 54.25 84 THR A CA 1
ATOM 642 C C . THR A 1 84 ? -12.518 6.356 -17.828 1.00 54.25 84 THR A C 1
ATOM 644 O O . THR A 1 84 ? -13.289 5.605 -18.420 1.00 54.25 84 THR A O 1
ATOM 647 N N . ALA A 1 85 ? -12.892 7.606 -17.520 1.00 48.97 85 ALA A N 1
ATOM 648 C CA . ALA A 1 85 ? -14.195 8.189 -17.871 1.00 48.97 85 ALA A CA 1
ATOM 649 C C . ALA A 1 85 ? -14.484 8.210 -19.397 1.00 48.97 85 ALA A C 1
ATOM 651 O O . ALA A 1 85 ? -15.557 8.624 -19.832 1.00 48.97 85 ALA A O 1
ATOM 652 N N . LEU A 1 86 ? -13.562 7.689 -20.212 1.00 48.47 86 LEU A N 1
ATOM 653 C CA . LEU A 1 86 ? -13.799 7.145 -21.544 1.00 48.47 86 LEU A CA 1
ATOM 654 C C . LEU A 1 86 ? -13.765 5.598 -21.528 1.00 48.47 86 LEU A C 1
ATOM 656 O O . LEU A 1 86 ? -12.832 4.988 -22.041 1.00 48.47 86 LEU A O 1
ATOM 660 N N . GLY A 1 87 ? -14.815 4.951 -21.008 1.00 51.25 87 GLY A N 1
ATOM 661 C CA . GLY A 1 87 ? -15.245 3.662 -21.571 1.00 51.25 87 GLY A CA 1
ATOM 662 C C . GLY A 1 87 ? -15.084 2.364 -20.772 1.00 51.25 87 GLY A C 1
ATOM 663 O O . GLY A 1 87 ? -14.978 1.322 -21.413 1.00 51.25 87 GLY A O 1
ATOM 664 N N . PHE A 1 88 ? -15.162 2.348 -19.437 1.00 48.12 88 PHE A N 1
ATOM 665 C CA . PHE A 1 88 ? -15.440 1.085 -18.725 1.00 48.12 88 PHE A CA 1
ATOM 666 C C . PHE A 1 88 ? -16.564 1.232 -17.689 1.00 48.12 88 PHE A C 1
ATOM 668 O O . PHE A 1 88 ? -16.353 1.650 -16.557 1.00 48.12 88 PHE A O 1
ATOM 675 N N . GLY A 1 89 ? -17.785 0.912 -18.134 1.00 47.12 89 GLY A N 1
ATOM 676 C CA . GLY A 1 89 ? -18.875 0.379 -17.311 1.00 47.12 89 GLY A CA 1
ATOM 677 C C . GLY A 1 89 ? -19.218 1.127 -16.024 1.00 47.12 89 GLY A C 1
ATOM 678 O O . GLY A 1 89 ? -19.006 0.615 -14.931 1.00 47.12 89 GLY A O 1
ATOM 679 N N . ALA A 1 90 ? -19.870 2.281 -16.143 1.00 48.66 90 ALA A N 1
ATOM 680 C CA . ALA A 1 90 ? -20.516 2.985 -15.033 1.00 48.66 90 ALA A CA 1
ATOM 681 C C . ALA A 1 90 ? -21.737 2.240 -14.426 1.00 48.66 90 ALA A C 1
ATOM 683 O O . ALA A 1 90 ? -22.647 2.901 -13.937 1.00 48.66 90 ALA A O 1
ATOM 684 N N . SER A 1 91 ? -21.814 0.900 -14.474 1.00 53.03 91 SER A N 1
ATOM 685 C CA . SER A 1 91 ? -23.074 0.184 -14.201 1.00 53.03 91 SER A CA 1
ATOM 686 C C . SER A 1 91 ? -23.077 -0.884 -13.102 1.00 53.03 91 SER A C 1
ATOM 688 O O . SER A 1 91 ? -24.171 -1.196 -12.647 1.00 53.03 91 SER A O 1
ATOM 690 N N . ASP A 1 92 ? -21.951 -1.418 -12.614 1.00 54.16 92 ASP A N 1
ATOM 691 C CA . ASP A 1 92 ? -22.035 -2.689 -11.854 1.00 54.16 92 ASP A CA 1
ATOM 692 C C . ASP A 1 92 ? -21.806 -2.622 -10.335 1.00 54.16 92 ASP A C 1
ATOM 694 O O . ASP A 1 92 ? -21.889 -3.653 -9.680 1.00 54.16 92 ASP A O 1
ATOM 698 N N . TYR A 1 93 ? -21.607 -1.446 -9.723 1.00 49.56 93 TYR A N 1
ATOM 699 C CA . TYR A 1 93 ? -21.421 -1.363 -8.256 1.00 49.56 93 TYR A CA 1
ATOM 700 C C . TYR A 1 93 ? -22.612 -0.787 -7.468 1.00 49.56 93 TYR A C 1
ATOM 702 O O . TYR A 1 93 ? -22.475 -0.470 -6.294 1.00 49.56 93 TYR A O 1
ATOM 710 N N . ILE A 1 94 ? -23.792 -0.641 -8.085 1.00 53.00 94 ILE A N 1
ATOM 711 C CA . ILE A 1 94 ? -25.000 -0.124 -7.399 1.00 53.00 94 ILE A CA 1
ATOM 712 C C . ILE A 1 94 ? -25.971 -1.254 -6.993 1.00 53.00 94 ILE A C 1
ATOM 714 O O . ILE A 1 94 ? -27.094 -0.997 -6.570 1.00 53.00 94 ILE A O 1
ATOM 718 N N . SER A 1 95 ? -25.595 -2.535 -7.055 1.00 47.56 95 SER A N 1
ATOM 719 C CA . SER A 1 95 ? -26.502 -3.596 -6.582 1.00 47.56 95 SER A CA 1
ATOM 720 C C . SER A 1 95 ? -25.808 -4.830 -6.020 1.00 47.56 95 SER A C 1
ATOM 722 O O . SER A 1 95 ? -25.589 -5.799 -6.735 1.00 47.56 95 SER A O 1
ATOM 724 N N . SER A 1 96 ? -25.600 -4.819 -4.706 1.00 33.22 96 SER A N 1
ATOM 725 C CA . SER A 1 96 ? -26.115 -5.847 -3.783 1.00 33.22 96 SER A CA 1
ATOM 726 C C . SER A 1 96 ? -25.873 -5.337 -2.359 1.00 33.22 96 SER A C 1
ATOM 728 O O . SER A 1 96 ? -24.726 -5.065 -2.022 1.00 33.22 96 SER A O 1
ATOM 730 N N . VAL A 1 97 ? -26.914 -4.831 -1.688 1.00 43.84 97 VAL A N 1
ATOM 731 C CA . VAL A 1 97 ? -27.607 -5.472 -0.540 1.00 43.84 97 VAL A CA 1
ATOM 732 C C . VAL A 1 97 ? -26.696 -5.980 0.567 1.00 43.84 97 VAL A C 1
ATOM 734 O O . VAL A 1 97 ? -25.832 -6.829 0.275 1.00 43.84 97 VAL A O 1
#